Protein AF-A0A7H4PIR8-F1 (afdb_monomer_lite)

Radius of gyration: 19.9 Å; chains: 1; bounding box: 63×32×43 Å

pLDDT: mean 85.66, std 13.42, range [47.75, 98.0]

Sequence (140 aa):
MAKQLGCPVILLVDGKAVSTSIAATVMGFQHFDPSLNIAGVIVNRVNSESHYQLLKGAIERYCGLPVLGYVPRVEGVALPERHLGLVTARESLVNQQPWRDFAQTLAQTLDIERLLALSQLTALPAGEWPRCRRPTPARA

Foldseek 3Di:
DCLLFVWADEAEEELPPDFLCSLVVVVCVCVVDVSHRHQAYEYEAAADPVSFVRSQCSNCVRVVHHHQFYQHDDDQPDLDDDVPDHCPPVNDPRDCVSVVVSVVVCVVGGNVVVVVVNGDDPDGRDDDDDPPDDPDPDDD

Secondary structure (DSSP, 8-state):
-HHHHT--EEEEEE-TT-STHHHHHHHHHHHH-TTS-EEEEEEEEE--HHHHHHHHHHHHHHH-PPEEEEEEP-SS--PPPBTTBPPPTTT----HHHHHHHHHHHHHHB-HHHHHHHT--SSPPP-PPP--PPPPPPP-

Organism: NCBI:txid1134687

Structure (mmCIF, N/CA/C/O backbone):
data_AF-A0A7H4PIR8-F1
#
_entry.id   AF-A0A7H4PIR8-F1
#
loop_
_atom_site.group_PDB
_atom_site.id
_atom_site.type_symbol
_atom_site.label_atom_id
_atom_site.label_alt_id
_atom_site.label_comp_id
_atom_site.label_asym_id
_atom_site.label_entity_id
_atom_site.label_seq_id
_atom_site.pdbx_PDB_ins_code
_atom_site.Cartn_x
_atom_site.Cartn_y
_atom_site.Cartn_z
_atom_site.occupancy
_atom_site.B_iso_or_equiv
_atom_site.auth_seq_id
_atom_site.auth_comp_id
_atom_site.auth_asym_id
_atom_site.auth_atom_id
_atom_site.pdbx_PDB_model_num
ATOM 1 N N . MET A 1 1 ? 18.217 -1.936 -5.992 1.00 78.62 1 MET A N 1
ATOM 2 C CA . MET A 1 1 ? 18.014 -3.302 -5.468 1.00 78.62 1 MET A CA 1
ATOM 3 C C . MET A 1 1 ? 16.780 -3.980 -6.055 1.00 78.62 1 MET A C 1
ATOM 5 O O . MET A 1 1 ? 16.983 -4.922 -6.797 1.00 78.62 1 MET A O 1
ATOM 9 N N . ALA A 1 2 ? 15.542 -3.499 -5.848 1.00 85.62 2 ALA A N 1
ATOM 10 C CA . ALA A 1 2 ? 14.337 -4.159 -6.396 1.00 85.62 2 ALA A CA 1
ATOM 11 C C . ALA A 1 2 ? 14.428 -4.459 -7.907 1.00 85.62 2 ALA A C 1
ATOM 13 O O . ALA A 1 2 ? 14.242 -5.598 -8.311 1.00 85.62 2 ALA A O 1
ATOM 14 N N . LYS A 1 3 ? 14.859 -3.481 -8.719 1.00 86.31 3 LYS A N 1
ATOM 15 C CA . LYS A 1 3 ? 15.086 -3.672 -10.166 1.00 86.31 3 LYS A CA 1
ATOM 16 C C . LYS A 1 3 ? 16.135 -4.735 -10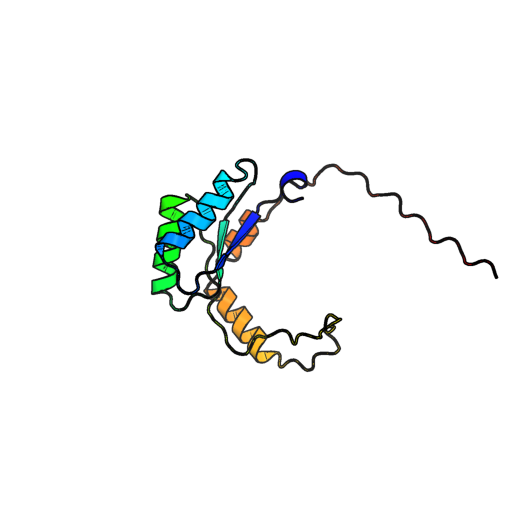.499 1.00 86.31 3 LYS A C 1
ATOM 18 O O . LYS A 1 3 ? 15.938 -5.523 -11.409 1.00 86.31 3 LYS A O 1
ATOM 23 N N . GLN A 1 4 ? 17.237 -4.770 -9.748 1.00 85.62 4 GLN A N 1
ATOM 24 C CA . GLN A 1 4 ? 18.302 -5.764 -9.943 1.00 85.62 4 GLN A CA 1
ATOM 25 C C . GLN A 1 4 ? 17.822 -7.176 -9.600 1.00 85.62 4 GLN A C 1
ATOM 27 O O . GLN A 1 4 ? 18.306 -8.140 -10.179 1.00 85.62 4 GLN A O 1
ATOM 32 N N . LEU A 1 5 ? 16.876 -7.286 -8.664 1.00 86.12 5 LEU A N 1
ATOM 33 C CA . LEU A 1 5 ? 16.287 -8.553 -8.249 1.00 86.12 5 LEU A CA 1
ATOM 34 C C . LEU A 1 5 ? 15.037 -8.931 -9.065 1.00 86.12 5 LEU A C 1
ATOM 36 O O . LEU A 1 5 ? 14.493 -10.008 -8.855 1.00 86.12 5 LEU A O 1
ATOM 40 N N . GLY A 1 6 ? 14.564 -8.055 -9.961 1.00 86.25 6 GLY A N 1
ATOM 41 C CA . GLY A 1 6 ? 13.292 -8.232 -10.666 1.00 86.25 6 GLY A CA 1
ATOM 42 C C . GLY A 1 6 ? 12.067 -8.221 -9.744 1.00 86.25 6 GLY A C 1
ATOM 43 O O . GLY A 1 6 ? 11.021 -8.742 -10.119 1.00 86.25 6 GLY A O 1
ATOM 44 N N . CYS A 1 7 ? 12.184 -7.660 -8.535 1.00 90.62 7 CYS A N 1
ATOM 45 C CA . CYS A 1 7 ? 11.131 -7.771 -7.535 1.00 90.62 7 CYS A CA 1
ATOM 46 C C . CYS A 1 7 ? 9.952 -6.826 -7.798 1.00 90.62 7 CYS A C 1
ATOM 48 O O . CYS A 1 7 ? 10.181 -5.632 -8.028 1.00 90.62 7 CYS A O 1
ATOM 50 N N . PRO A 1 8 ? 8.706 -7.321 -7.673 1.00 93.31 8 PRO A N 1
ATOM 51 C CA . PRO A 1 8 ? 7.525 -6.473 -7.624 1.00 93.31 8 PRO A CA 1
ATOM 52 C C . PRO A 1 8 ? 7.582 -5.580 -6.381 1.00 93.31 8 PRO A C 1
ATOM 54 O O . PRO A 1 8 ? 7.972 -6.011 -5.293 1.00 93.31 8 PRO A O 1
ATOM 57 N N . VAL A 1 9 ? 7.206 -4.316 -6.545 1.00 94.69 9 VAL A N 1
ATOM 58 C CA . VAL A 1 9 ? 7.213 -3.309 -5.483 1.00 94.69 9 VAL A CA 1
ATOM 59 C C . VAL A 1 9 ? 5.784 -2.992 -5.078 1.00 94.69 9 VAL A C 1
ATOM 61 O O . VAL A 1 9 ? 4.971 -2.586 -5.906 1.00 94.69 9 VAL A O 1
ATOM 64 N N . ILE A 1 10 ? 5.497 -3.132 -3.786 1.00 96.44 10 ILE A N 1
ATOM 65 C CA . ILE A 1 10 ? 4.262 -2.640 -3.180 1.00 96.44 10 ILE A CA 1
ATOM 66 C C . ILE A 1 10 ? 4.571 -1.317 -2.488 1.00 96.44 10 ILE A C 1
ATOM 68 O O . ILE A 1 10 ? 5.404 -1.265 -1.582 1.00 96.44 10 ILE A O 1
ATOM 72 N N . LEU A 1 11 ? 3.923 -0.239 -2.923 1.00 96.50 11 LEU A N 1
ATOM 73 C CA . LEU A 1 11 ? 4.102 1.072 -2.308 1.00 96.50 11 LEU A CA 1
ATOM 74 C C . LEU A 1 11 ? 3.216 1.201 -1.073 1.00 96.50 11 LEU A C 1
ATOM 76 O O . LEU A 1 11 ? 2.004 1.040 -1.161 1.00 96.50 11 LEU A O 1
ATOM 80 N N . LEU A 1 12 ? 3.814 1.553 0.063 1.00 96.56 12 LEU A N 1
ATOM 81 C CA . LEU A 1 12 ? 3.081 1.964 1.256 1.00 96.56 12 LEU A CA 1
ATOM 82 C C . LEU A 1 12 ? 3.044 3.492 1.306 1.00 96.56 12 LEU A C 1
ATOM 84 O O . LEU A 1 12 ? 4.073 4.131 1.519 1.00 96.56 12 LEU A O 1
ATOM 88 N N . VAL A 1 13 ? 1.867 4.078 1.104 1.00 96.12 13 VAL A N 1
ATOM 89 C CA . VAL A 1 13 ? 1.680 5.537 1.064 1.00 96.12 13 VAL A CA 1
ATOM 90 C C . VAL A 1 13 ? 0.885 6.021 2.262 1.00 96.12 13 VAL A C 1
ATOM 92 O O . VAL A 1 13 ? 0.018 5.316 2.765 1.00 96.12 13 VAL A O 1
ATOM 95 N N . ASP A 1 14 ? 1.172 7.227 2.742 1.00 94.25 14 ASP A N 1
ATOM 96 C CA . ASP A 1 14 ? 0.446 7.798 3.871 1.00 94.25 14 ASP A CA 1
ATOM 97 C C . ASP A 1 14 ? -0.904 8.382 3.440 1.00 94.25 14 ASP A C 1
ATOM 99 O O . ASP A 1 14 ? -0.960 9.310 2.638 1.00 94.25 14 ASP A O 1
ATOM 103 N N . GLY A 1 15 ? -1.987 7.852 4.005 1.00 91.00 15 GLY A N 1
ATOM 104 C CA . GLY A 1 15 ? -3.348 8.344 3.836 1.00 91.00 15 GLY A CA 1
ATOM 105 C C . GLY A 1 15 ? -3.720 9.472 4.799 1.00 91.00 15 GLY A C 1
ATOM 106 O O . GLY A 1 15 ? -4.776 10.084 4.635 1.00 91.00 15 GLY A O 1
ATOM 107 N N . LYS A 1 16 ? -2.887 9.796 5.797 1.00 91.19 16 LYS A N 1
ATOM 108 C CA . LYS A 1 16 ? -3.216 10.814 6.803 1.00 91.19 16 LYS A CA 1
ATOM 109 C C . LYS A 1 16 ? -3.419 12.191 6.161 1.00 91.19 16 LYS A C 1
ATOM 111 O O . LYS A 1 16 ? -2.502 12.755 5.579 1.00 91.19 16 LYS A O 1
ATOM 116 N N . ALA A 1 17 ? -4.607 12.766 6.370 1.00 87.00 17 ALA A N 1
ATOM 117 C CA . ALA A 1 17 ? -4.965 14.122 5.937 1.00 87.00 17 ALA A CA 1
ATOM 118 C C . ALA A 1 17 ? -4.771 14.390 4.428 1.00 87.00 17 ALA A C 1
ATOM 120 O O . ALA A 1 17 ? -4.597 15.536 4.020 1.00 87.00 17 ALA A O 1
ATOM 121 N N . VAL A 1 18 ? -4.837 13.343 3.601 1.00 89.19 18 VAL A N 1
ATOM 122 C CA . VAL A 1 18 ? -4.805 13.454 2.138 1.00 89.19 18 VAL A CA 1
ATOM 123 C C . VAL A 1 18 ? -6.114 12.978 1.517 1.00 89.19 18 VAL A C 1
ATOM 125 O O . VAL A 1 18 ? -6.903 12.268 2.142 1.00 89.19 18 VAL A O 1
ATOM 128 N N . SER A 1 19 ? -6.341 13.396 0.276 1.00 90.69 19 SER A N 1
ATOM 129 C CA . SER A 1 19 ? -7.463 12.980 -0.565 1.00 90.69 19 SER A CA 1
ATOM 130 C C . SER A 1 19 ? -6.910 12.563 -1.934 1.00 90.69 19 SER A C 1
ATOM 132 O O . SER A 1 19 ? -6.053 11.688 -2.009 1.00 90.69 19 SER A O 1
ATOM 134 N N . THR A 1 20 ? -7.305 13.218 -3.022 1.00 93.38 20 THR A N 1
ATOM 135 C CA . THR A 1 20 ? -6.828 12.922 -4.380 1.00 93.38 20 THR A CA 1
ATOM 136 C C . THR A 1 20 ? -5.319 13.124 -4.552 1.00 93.38 20 THR A C 1
ATOM 138 O O . THR A 1 20 ? -4.706 12.469 -5.392 1.00 93.38 20 THR A O 1
ATOM 141 N N . SER A 1 21 ? -4.689 13.984 -3.742 1.00 95.00 21 SER A N 1
ATOM 142 C CA . SER A 1 21 ? -3.244 14.254 -3.800 1.00 95.00 21 SER A CA 1
ATOM 143 C C . SER A 1 21 ? -2.371 13.011 -3.598 1.00 95.00 21 SER A C 1
ATOM 14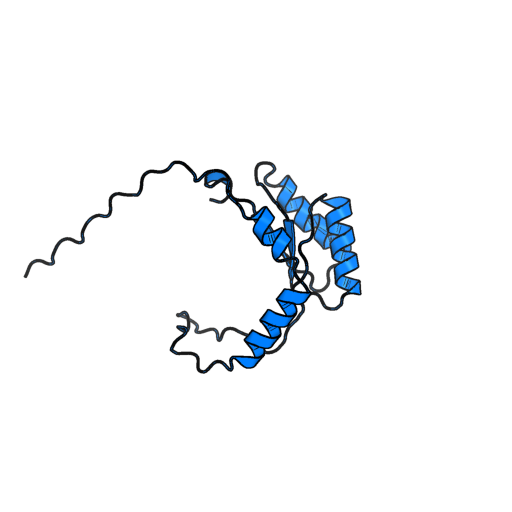5 O O . SER A 1 21 ? -1.244 12.986 -4.086 1.00 95.00 21 SER A O 1
ATOM 147 N N . ILE A 1 22 ? -2.896 11.950 -2.973 1.00 96.00 22 ILE A N 1
ATOM 148 C CA . ILE A 1 22 ? -2.189 10.671 -2.842 1.00 96.00 22 ILE A CA 1
ATOM 149 C C . ILE A 1 22 ? -1.832 10.067 -4.208 1.00 96.00 22 ILE A C 1
ATOM 151 O O . ILE A 1 22 ? -0.762 9.484 -4.376 1.00 96.00 22 ILE A O 1
ATOM 155 N N . ALA A 1 23 ? -2.695 10.262 -5.210 1.00 96.56 23 ALA A N 1
ATOM 156 C CA . ALA A 1 23 ? -2.458 9.779 -6.560 1.00 96.56 23 ALA A CA 1
ATOM 157 C C . ALA A 1 23 ? -1.307 10.537 -7.229 1.00 96.56 23 ALA A C 1
ATOM 159 O O . ALA A 1 23 ? -0.527 9.932 -7.951 1.00 96.56 23 ALA A O 1
ATOM 160 N N . ALA A 1 24 ? -1.130 11.830 -6.935 1.00 96.44 24 ALA A N 1
ATOM 161 C CA . ALA A 1 24 ? 0.021 12.586 -7.427 1.00 96.44 24 ALA A CA 1
ATOM 162 C C . ALA A 1 24 ? 1.340 12.043 -6.852 1.00 96.44 24 ALA A C 1
ATOM 164 O O . ALA A 1 24 ? 2.326 11.938 -7.575 1.00 96.44 24 ALA A O 1
ATOM 165 N N . THR A 1 25 ? 1.355 11.632 -5.579 1.00 96.00 25 THR A N 1
ATOM 166 C CA . THR A 1 25 ? 2.520 10.979 -4.962 1.00 96.00 25 THR A CA 1
ATOM 167 C C . THR A 1 25 ? 2.841 9.645 -5.635 1.00 96.00 25 THR A C 1
ATOM 169 O O . THR A 1 25 ? 3.981 9.421 -6.035 1.00 96.00 25 THR A O 1
ATOM 172 N N . VAL A 1 26 ? 1.842 8.772 -5.803 1.00 97.19 26 VAL A N 1
ATOM 173 C CA . VAL A 1 26 ? 2.015 7.468 -6.468 1.00 97.19 26 VAL A CA 1
ATOM 174 C C . VAL A 1 26 ? 2.458 7.646 -7.924 1.00 97.19 26 VAL A C 1
ATOM 176 O O . VAL A 1 26 ? 3.420 7.016 -8.360 1.00 97.19 26 VAL A O 1
ATOM 179 N N . MET A 1 27 ? 1.814 8.556 -8.653 1.00 97.19 27 MET A N 1
ATOM 180 C CA . MET A 1 27 ? 2.168 8.908 -10.026 1.00 97.19 27 MET A CA 1
ATOM 181 C C . MET A 1 27 ? 3.595 9.450 -10.117 1.00 97.19 27 MET A C 1
ATOM 183 O O . MET A 1 27 ? 4.320 9.092 -11.042 1.00 97.19 27 MET A O 1
ATOM 187 N N . GLY A 1 28 ? 4.017 10.264 -9.147 1.00 96.81 28 GLY A N 1
ATOM 188 C CA . GLY A 1 28 ? 5.391 10.738 -9.030 1.00 96.81 28 GLY A CA 1
ATOM 189 C C . GLY A 1 28 ? 6.382 9.580 -8.969 1.00 96.81 28 GLY A C 1
ATOM 190 O O . GLY A 1 28 ? 7.334 9.569 -9.739 1.00 96.81 28 GLY A O 1
ATOM 191 N N . PHE A 1 29 ? 6.125 8.560 -8.143 1.00 96.12 29 PHE A N 1
ATOM 192 C CA . PHE A 1 29 ? 6.973 7.363 -8.092 1.00 96.12 29 PHE A CA 1
ATOM 193 C C . PHE A 1 29 ? 6.977 6.568 -9.405 1.00 96.12 29 PHE A C 1
ATOM 195 O O . PHE A 1 29 ? 8.045 6.130 -9.828 1.00 96.12 29 PHE A O 1
ATOM 202 N N . GLN A 1 30 ? 5.826 6.419 -10.073 1.00 95.75 30 GLN A N 1
ATOM 203 C CA . GLN A 1 30 ? 5.748 5.752 -11.382 1.00 95.75 30 GLN A CA 1
ATOM 204 C C . GLN A 1 30 ? 6.572 6.476 -12.457 1.00 95.75 30 GLN A C 1
ATOM 206 O O . GLN A 1 30 ? 7.266 5.833 -13.239 1.00 95.75 30 GLN A O 1
ATOM 211 N N . HIS A 1 31 ? 6.511 7.809 -12.498 1.00 96.00 31 HIS A N 1
ATOM 212 C CA . HIS A 1 31 ? 7.210 8.607 -13.511 1.00 96.00 31 HIS A CA 1
ATOM 213 C C . HIS A 1 31 ? 8.682 8.841 -13.177 1.00 96.00 31 HIS A C 1
ATOM 215 O O . HIS A 1 31 ? 9.490 9.024 -14.084 1.00 96.00 31 HIS A O 1
ATOM 221 N N . PHE A 1 32 ? 9.037 8.840 -11.892 1.00 95.94 32 PHE A N 1
ATOM 222 C CA . PHE A 1 32 ? 10.415 9.024 -11.451 1.00 95.94 32 PHE A CA 1
ATOM 223 C C . PHE A 1 32 ? 11.313 7.869 -11.902 1.00 95.94 32 PHE A C 1
ATOM 225 O O . PHE A 1 32 ? 12.458 8.091 -12.289 1.00 95.94 32 PHE A O 1
ATOM 232 N N . ASP A 1 33 ? 10.792 6.640 -11.891 1.00 93.38 33 ASP A N 1
ATOM 233 C CA . ASP A 1 33 ? 11.497 5.471 -12.409 1.00 93.38 33 ASP A CA 1
ATOM 234 C C . ASP A 1 33 ? 10.539 4.530 -13.158 1.00 93.38 33 ASP A C 1
ATOM 236 O O . ASP A 1 33 ? 10.043 3.562 -12.576 1.00 93.38 33 ASP A O 1
ATOM 240 N N . PRO A 1 34 ? 10.316 4.755 -14.468 1.00 92.12 34 PRO A N 1
ATOM 241 C CA . PRO A 1 34 ? 9.392 3.947 -15.268 1.00 92.12 34 PRO A CA 1
ATOM 242 C C . PRO A 1 34 ? 9.804 2.475 -15.402 1.00 92.12 34 PRO A C 1
ATOM 244 O O . PRO A 1 34 ? 9.000 1.637 -15.798 1.00 92.12 34 PRO A O 1
ATOM 247 N N . SER A 1 35 ? 11.066 2.150 -15.097 1.00 91.19 35 SER A N 1
ATOM 248 C CA . SER A 1 35 ? 11.573 0.773 -15.120 1.00 91.19 35 SER A CA 1
ATOM 249 C C . SER A 1 35 ? 11.272 -0.003 -13.834 1.00 91.19 35 SER A C 1
ATOM 251 O O . SER A 1 35 ? 11.541 -1.203 -13.759 1.00 91.19 35 SER A O 1
ATOM 253 N N . LEU A 1 36 ? 10.749 0.664 -12.800 1.00 92.81 36 LEU A N 1
ATOM 254 C CA . LEU A 1 36 ? 10.382 0.037 -11.540 1.00 92.81 36 LEU A CA 1
ATOM 255 C C . LEU A 1 36 ? 9.005 -0.629 -11.654 1.00 92.81 36 LEU A C 1
ATOM 257 O O . LEU A 1 36 ? 8.000 0.029 -11.913 1.00 92.81 36 LEU A O 1
ATOM 261 N N . ASN A 1 37 ? 8.946 -1.934 -11.390 1.00 92.31 37 ASN A N 1
ATOM 262 C CA . ASN A 1 37 ? 7.688 -2.674 -11.346 1.00 92.31 37 ASN A CA 1
ATOM 263 C C . ASN A 1 37 ? 6.922 -2.370 -10.049 1.00 92.31 37 ASN A C 1
ATOM 265 O O . ASN A 1 37 ? 7.058 -3.088 -9.058 1.00 92.31 37 ASN A O 1
ATOM 269 N N . ILE A 1 38 ? 6.134 -1.296 -10.044 1.00 95.75 38 ILE A N 1
ATOM 270 C CA . ILE A 1 38 ? 5.172 -1.029 -8.973 1.00 95.75 38 ILE A CA 1
ATOM 271 C C . ILE A 1 38 ? 3.937 -1.895 -9.230 1.00 95.75 38 ILE A C 1
ATOM 273 O O . ILE A 1 38 ? 3.145 -1.611 -10.122 1.00 95.75 38 ILE A O 1
ATOM 277 N N . ALA A 1 39 ? 3.783 -2.955 -8.443 1.00 95.69 39 ALA A N 1
ATOM 278 C CA . ALA A 1 39 ? 2.739 -3.958 -8.625 1.00 95.69 39 ALA A CA 1
ATOM 279 C C . ALA A 1 39 ? 1.438 -3.619 -7.878 1.00 95.69 39 ALA A C 1
ATOM 281 O O . ALA A 1 39 ? 0.374 -4.125 -8.230 1.00 95.69 39 ALA A O 1
ATOM 282 N N . GLY A 1 40 ? 1.498 -2.761 -6.858 1.00 96.88 40 GLY A N 1
ATOM 283 C CA . GLY A 1 40 ? 0.317 -2.348 -6.106 1.00 96.88 40 GLY A CA 1
ATOM 284 C C . GLY A 1 40 ? 0.618 -1.326 -5.019 1.00 96.88 40 GLY A C 1
ATOM 285 O O . GLY A 1 40 ? 1.773 -0.973 -4.767 1.00 96.88 40 GLY A O 1
ATOM 286 N N . VAL A 1 41 ? -0.444 -0.842 -4.377 1.00 98.00 41 VAL A N 1
ATOM 287 C CA . VAL A 1 41 ? -0.367 0.196 -3.342 1.00 98.00 41 VAL A CA 1
ATOM 288 C C . VAL A 1 41 ? -1.145 -0.226 -2.097 1.00 98.00 41 VAL A C 1
ATOM 290 O O . VAL A 1 41 ? -2.254 -0.742 -2.198 1.00 98.00 41 VAL A O 1
ATOM 293 N N . ILE A 1 42 ? -0.583 0.025 -0.919 1.00 97.94 42 ILE A N 1
ATOM 294 C CA . ILE A 1 42 ? -1.261 -0.054 0.377 1.00 97.94 42 ILE A CA 1
ATOM 295 C C . ILE A 1 42 ? -1.306 1.354 0.962 1.00 97.94 42 ILE A C 1
ATOM 297 O O . ILE A 1 42 ? -0.309 2.079 0.951 1.00 97.94 42 ILE A O 1
ATOM 301 N N . VAL A 1 43 ? -2.457 1.740 1.505 1.00 97.25 43 VAL A N 1
ATOM 302 C CA . VAL A 1 43 ? -2.627 3.056 2.123 1.00 97.25 43 VAL A CA 1
ATOM 303 C C . VAL A 1 43 ? -2.521 2.943 3.640 1.00 97.25 43 VAL A C 1
ATOM 305 O O . VAL A 1 43 ? -3.296 2.242 4.274 1.00 97.25 43 VAL A O 1
ATOM 308 N N . ASN A 1 44 ? -1.574 3.645 4.246 1.00 95.38 44 ASN A N 1
ATOM 309 C CA . ASN A 1 44 ? -1.363 3.658 5.687 1.00 95.38 44 ASN A CA 1
ATOM 310 C C . ASN A 1 44 ? -2.170 4.766 6.384 1.00 95.38 44 ASN A C 1
ATOM 312 O O . ASN A 1 44 ? -2.464 5.793 5.780 1.00 95.38 44 ASN A O 1
ATOM 316 N N . ARG A 1 45 ? -2.458 4.601 7.679 1.00 92.69 45 ARG A N 1
ATOM 317 C CA . ARG A 1 45 ? -3.096 5.603 8.556 1.00 92.69 45 ARG A CA 1
ATOM 318 C C . ARG A 1 45 ? -4.421 6.154 8.019 1.00 92.69 45 ARG A C 1
ATOM 320 O O . ARG A 1 45 ? -4.672 7.359 8.081 1.00 92.69 45 ARG A O 1
ATOM 327 N N . VAL A 1 46 ? -5.275 5.272 7.510 1.00 93.50 46 VAL A N 1
ATOM 328 C CA . VAL A 1 46 ? -6.611 5.655 7.038 1.00 93.50 46 VAL A CA 1
ATOM 329 C C . VAL A 1 46 ? -7.584 5.774 8.213 1.00 93.50 46 VAL A C 1
ATOM 331 O O . VAL A 1 46 ? -7.557 4.962 9.139 1.00 93.50 46 VAL A O 1
ATOM 334 N N . ASN A 1 47 ? -8.431 6.809 8.182 1.00 86.56 47 ASN A N 1
ATOM 335 C CA . ASN A 1 47 ? -9.336 7.143 9.287 1.00 86.56 47 ASN A CA 1
ATOM 336 C C . ASN A 1 47 ? -10.698 6.434 9.204 1.00 86.56 47 ASN A C 1
ATOM 338 O O . ASN A 1 47 ? -11.331 6.217 10.233 1.00 86.56 47 ASN A O 1
ATOM 342 N N . SER A 1 48 ? -11.176 6.111 8.000 1.00 91.31 48 SER A N 1
ATOM 343 C CA . SER A 1 48 ? -12.480 5.476 7.779 1.00 91.31 48 SER A CA 1
ATOM 344 C C . SER A 1 48 ? -12.531 4.733 6.444 1.00 91.31 48 SER A C 1
ATOM 346 O O . SER A 1 48 ? -11.766 5.031 5.529 1.00 91.31 48 SER A O 1
ATOM 348 N N . GLU A 1 49 ? -13.498 3.827 6.296 1.00 92.38 49 GLU A N 1
ATOM 349 C CA . GLU A 1 49 ? -13.758 3.128 5.030 1.00 92.38 49 GLU A CA 1
ATOM 350 C C . GLU A 1 49 ? -14.096 4.107 3.892 1.00 92.38 49 GLU A C 1
ATOM 352 O O . GLU A 1 49 ? -13.590 3.993 2.781 1.00 92.38 49 GLU A O 1
ATOM 357 N N . SER A 1 50 ? -14.891 5.145 4.172 1.00 93.88 50 SER A N 1
ATOM 358 C CA . SER A 1 50 ? -15.205 6.189 3.186 1.00 93.88 50 SER A CA 1
ATOM 359 C C . SER A 1 50 ? -13.959 6.937 2.703 1.00 93.88 50 SER A C 1
ATOM 361 O O . SER A 1 50 ? -13.835 7.250 1.518 1.00 93.88 50 SER A O 1
ATOM 363 N N . HIS A 1 51 ? -13.016 7.199 3.611 1.00 94.44 51 HIS A N 1
ATOM 364 C CA . HIS A 1 51 ? -11.733 7.802 3.277 1.00 94.44 51 HIS A CA 1
ATOM 365 C C . HIS A 1 51 ? -10.888 6.846 2.436 1.00 94.44 51 HIS A C 1
ATOM 367 O O . HIS A 1 51 ? -10.365 7.267 1.408 1.00 94.44 51 HIS A O 1
ATOM 373 N N . TYR A 1 52 ? -10.830 5.562 2.798 1.00 96.25 52 TYR A N 1
ATOM 374 C CA . TYR A 1 52 ? -10.167 4.537 1.993 1.00 96.25 52 TYR A CA 1
ATOM 375 C C . TYR A 1 52 ? -10.710 4.493 0.561 1.00 96.25 52 TYR A C 1
ATOM 377 O O . TYR A 1 52 ? -9.920 4.572 -0.375 1.00 96.25 52 TYR A O 1
ATOM 385 N N . GLN A 1 53 ? -12.032 4.437 0.372 1.00 96.81 53 GLN A N 1
ATOM 386 C CA . GLN A 1 53 ? -12.640 4.365 -0.962 1.00 96.81 53 GLN A CA 1
ATOM 387 C C . GLN A 1 53 ? -12.307 5.589 -1.825 1.00 96.81 53 GLN A C 1
ATOM 389 O O . GLN A 1 53 ? -12.056 5.453 -3.023 1.00 96.81 53 GLN A O 1
ATOM 394 N N . LEU A 1 54 ? -12.227 6.780 -1.220 1.00 96.44 54 LEU A N 1
ATOM 395 C CA . LEU A 1 54 ? -11.772 7.986 -1.913 1.00 96.44 54 LEU A CA 1
ATOM 396 C C . LEU A 1 54 ? -10.320 7.838 -2.387 1.00 96.44 54 LEU A C 1
ATOM 398 O O . LEU A 1 54 ? -10.024 8.091 -3.557 1.00 96.44 54 LEU A O 1
ATOM 402 N N . LEU A 1 55 ? -9.416 7.423 -1.495 1.00 96.88 55 LEU A N 1
ATOM 403 C CA . LEU A 1 55 ? -7.993 7.261 -1.811 1.00 96.88 55 LEU A CA 1
ATOM 404 C C . LEU A 1 55 ? -7.773 6.157 -2.848 1.00 96.88 55 LEU A C 1
ATOM 406 O O . LEU A 1 55 ? -7.044 6.360 -3.818 1.00 96.88 55 LEU A O 1
ATOM 410 N N . LYS A 1 56 ? -8.459 5.023 -2.680 1.00 97.56 56 LYS A N 1
ATOM 411 C CA . LYS A 1 56 ? -8.477 3.908 -3.623 1.00 97.56 56 LYS A CA 1
ATOM 412 C C . LYS A 1 56 ? -8.911 4.374 -5.005 1.00 97.56 56 LYS A C 1
ATOM 414 O O . LYS A 1 56 ? -8.171 4.187 -5.965 1.00 97.56 56 LYS A O 1
ATOM 419 N N . GLY A 1 57 ? -10.062 5.039 -5.089 1.00 97.38 57 GLY A N 1
ATOM 420 C CA . GLY A 1 57 ? -10.598 5.536 -6.350 1.00 97.38 57 GLY A CA 1
ATOM 421 C C . GLY A 1 57 ? -9.654 6.516 -7.043 1.00 97.38 57 GLY A C 1
ATOM 422 O O . GLY A 1 57 ? -9.506 6.455 -8.260 1.00 97.38 57 GLY A O 1
ATOM 423 N N . ALA A 1 58 ? -8.971 7.387 -6.292 1.00 97.25 58 ALA A N 1
ATOM 424 C CA . ALA A 1 58 ? -7.971 8.289 -6.856 1.00 97.25 58 ALA A CA 1
ATOM 425 C C . ALA A 1 58 ? -6.766 7.525 -7.434 1.00 97.25 58 ALA A C 1
ATOM 427 O O . ALA A 1 58 ? -6.377 7.771 -8.574 1.00 97.25 58 ALA A O 1
ATOM 428 N N . ILE A 1 59 ? -6.193 6.584 -6.680 1.00 97.81 59 ILE A N 1
ATOM 429 C CA . ILE A 1 59 ? -5.024 5.809 -7.125 1.00 97.81 59 ILE A CA 1
ATOM 430 C C . ILE A 1 59 ? -5.380 4.950 -8.341 1.00 97.81 59 ILE A C 1
ATOM 432 O O . ILE A 1 59 ? -4.693 5.014 -9.357 1.00 97.81 59 ILE A O 1
ATOM 436 N N . GLU A 1 60 ? -6.473 4.191 -8.283 1.00 97.81 60 GLU A N 1
ATOM 437 C CA . GLU A 1 60 ? -6.875 3.309 -9.384 1.00 97.81 60 GLU A CA 1
ATOM 438 C C . GLU A 1 60 ? -7.204 4.110 -10.651 1.00 97.81 60 GLU A C 1
ATOM 440 O O . GLU A 1 60 ? -6.790 3.727 -11.744 1.00 97.81 60 GLU A O 1
ATOM 445 N N . ARG A 1 61 ? -7.876 5.264 -10.517 1.00 97.62 61 ARG A N 1
ATOM 446 C CA . ARG A 1 61 ? -8.235 6.124 -11.656 1.00 97.62 61 ARG A CA 1
ATOM 447 C C . ARG A 1 61 ? -7.029 6.785 -12.318 1.00 97.62 61 ARG A C 1
ATOM 449 O O . ARG A 1 61 ? -6.983 6.833 -13.543 1.00 97.62 61 ARG A O 1
ATOM 456 N N . TYR A 1 62 ? -6.118 7.370 -11.541 1.00 97.38 62 TYR A N 1
ATOM 457 C CA . TYR A 1 62 ? -5.045 8.208 -12.092 1.00 97.38 62 TYR A CA 1
ATOM 458 C C . TYR A 1 62 ? -3.731 7.454 -12.307 1.00 97.38 62 TYR A C 1
ATOM 460 O O . TYR A 1 62 ? -2.963 7.828 -13.188 1.00 97.38 62 TYR A O 1
ATOM 468 N N . CYS A 1 63 ? -3.462 6.410 -11.522 1.00 97.06 63 CYS A N 1
ATOM 469 C CA . CYS A 1 63 ? -2.212 5.649 -11.578 1.00 97.06 63 CYS A CA 1
ATOM 470 C C . CYS A 1 63 ? -2.375 4.287 -12.268 1.00 97.06 63 CYS A C 1
ATOM 472 O O . CYS A 1 63 ? -1.373 3.685 -12.653 1.00 97.06 63 CYS A O 1
ATOM 474 N N . GLY A 1 64 ? -3.608 3.777 -12.396 1.00 96.50 64 GLY A N 1
ATOM 475 C CA . GLY A 1 64 ? -3.883 2.455 -12.972 1.00 96.50 64 GLY A CA 1
ATOM 476 C C . GLY A 1 64 ? -3.332 1.289 -12.143 1.00 96.50 64 GLY A C 1
ATOM 477 O O . GLY A 1 64 ? -3.188 0.182 -12.655 1.00 96.50 64 GLY A O 1
ATOM 478 N N . LEU A 1 65 ? -2.990 1.536 -10.875 1.00 96.81 65 LEU A N 1
ATOM 479 C CA . LEU A 1 65 ? -2.414 0.546 -9.971 1.00 96.81 65 LEU A CA 1
ATOM 480 C C . LEU A 1 65 ? -3.482 -0.018 -9.036 1.00 96.81 65 LEU A C 1
ATOM 482 O O . LEU A 1 65 ? -4.295 0.754 -8.523 1.00 96.81 65 LEU A O 1
ATOM 486 N N . PRO A 1 66 ? -3.460 -1.331 -8.749 1.00 97.25 66 PRO A N 1
ATOM 487 C CA . PRO A 1 66 ? -4.388 -1.913 -7.796 1.00 97.25 66 PRO A CA 1
ATOM 488 C C . PRO A 1 66 ? -4.050 -1.462 -6.375 1.00 97.25 66 PRO A C 1
ATOM 490 O O . PRO A 1 66 ? -2.890 -1.505 -5.946 1.00 97.25 66 PRO A O 1
ATOM 493 N N . VAL A 1 67 ? -5.077 -1.081 -5.620 1.00 97.94 67 VAL A N 1
ATOM 494 C CA . VAL A 1 67 ? -4.932 -0.806 -4.190 1.00 97.94 67 VAL A CA 1
ATOM 495 C C . VAL A 1 67 ? -5.283 -2.063 -3.410 1.00 97.94 67 VAL A C 1
ATOM 497 O O . VAL A 1 67 ? -6.416 -2.534 -3.441 1.00 97.94 67 VAL A O 1
ATOM 500 N N . LEU A 1 68 ? -4.295 -2.595 -2.697 1.00 97.81 68 LEU A N 1
ATOM 501 C CA . LEU A 1 68 ? -4.364 -3.871 -1.983 1.00 97.81 68 LEU A CA 1
ATOM 502 C C . LEU A 1 68 ? -5.036 -3.758 -0.615 1.00 97.81 68 LEU A C 1
ATOM 504 O O . LEU A 1 68 ? -5.129 -4.746 0.099 1.00 97.81 68 LEU A O 1
ATOM 508 N N . GLY A 1 69 ? -5.475 -2.563 -0.231 1.00 97.25 69 GLY A N 1
ATOM 509 C CA . GLY A 1 69 ? -6.143 -2.322 1.039 1.00 97.25 69 GLY A CA 1
ATOM 510 C C . GLY A 1 69 ? -5.557 -1.142 1.792 1.00 97.25 69 GLY A C 1
ATOM 511 O O . GLY A 1 69 ? -4.826 -0.314 1.231 1.00 97.25 69 GLY A O 1
ATOM 512 N N . TYR A 1 70 ? -5.883 -1.073 3.077 1.00 96.69 70 TYR A N 1
ATOM 513 C CA . TYR A 1 70 ? -5.384 -0.032 3.957 1.00 96.69 70 TYR A CA 1
ATOM 514 C C . TYR A 1 70 ? -4.995 -0.539 5.342 1.00 96.69 70 TYR A C 1
ATOM 516 O O . TYR A 1 70 ? -5.470 -1.563 5.823 1.00 96.69 70 TYR A O 1
ATOM 524 N N . VAL A 1 71 ? -4.133 0.228 6.000 1.00 95.00 71 VAL A N 1
ATOM 525 C CA . VAL A 1 71 ? -3.811 0.089 7.416 1.00 95.00 71 VAL A CA 1
ATOM 526 C C . VAL A 1 71 ? -4.564 1.193 8.160 1.00 95.00 71 VAL A C 1
ATOM 528 O O . VAL A 1 71 ? -4.312 2.379 7.901 1.00 95.00 71 VAL A O 1
ATOM 531 N N . PRO A 1 72 ? -5.512 0.856 9.052 1.00 91.50 72 PRO A N 1
ATOM 532 C CA . PRO A 1 72 ? -6.206 1.863 9.836 1.00 91.50 72 PRO A CA 1
ATOM 533 C C . PRO A 1 72 ? -5.250 2.542 10.810 1.00 91.50 72 PRO A C 1
ATOM 535 O O . PRO A 1 72 ? -4.196 2.016 11.174 1.00 91.50 72 PRO A O 1
ATOM 538 N N . ARG A 1 73 ? -5.635 3.726 11.274 1.00 86.62 73 ARG A N 1
ATOM 539 C CA . ARG A 1 73 ? -4.955 4.342 12.410 1.00 86.62 73 ARG A CA 1
ATOM 540 C C . ARG A 1 73 ? -5.221 3.508 13.670 1.00 86.62 73 ARG A C 1
ATOM 542 O O . ARG A 1 73 ? -6.361 3.421 14.110 1.00 86.62 73 ARG A O 1
ATOM 549 N N . VAL A 1 74 ? -4.169 2.944 14.263 1.00 78.50 74 VAL A N 1
ATOM 550 C CA . VAL A 1 74 ? -4.253 2.182 15.519 1.00 78.50 74 VAL A CA 1
ATOM 551 C C . VAL A 1 74 ? -3.430 2.871 16.596 1.00 78.50 74 VAL A C 1
ATOM 553 O O . VAL A 1 74 ? -2.267 3.211 16.381 1.00 78.50 74 VAL A O 1
ATOM 556 N N . GLU A 1 75 ? -4.047 3.093 17.753 1.00 70.19 75 GLU A N 1
ATOM 557 C CA . GLU A 1 75 ? -3.374 3.599 18.949 1.00 70.19 75 GLU A CA 1
ATOM 558 C C . GLU A 1 75 ? -3.009 2.410 19.851 1.00 70.19 75 GLU A C 1
ATOM 560 O O . GLU A 1 75 ? -3.791 1.475 19.999 1.00 70.19 75 GLU A O 1
ATOM 565 N N . GLY A 1 76 ? -1.797 2.398 20.415 1.00 66.44 76 GLY A N 1
ATOM 566 C CA . GLY A 1 76 ? -1.336 1.331 21.320 1.00 66.44 76 GLY A CA 1
ATOM 567 C C . GLY A 1 76 ? -0.473 0.230 20.689 1.00 66.44 76 GLY A C 1
ATOM 568 O O . GLY A 1 76 ? 0.142 -0.542 21.422 1.00 66.44 76 GLY A O 1
ATOM 569 N N . VAL A 1 77 ? -0.339 0.190 19.359 1.00 70.25 77 VAL A N 1
ATOM 570 C CA . VAL A 1 77 ? 0.679 -0.624 18.671 1.00 70.25 77 VAL A CA 1
ATOM 571 C C . VAL A 1 77 ? 1.886 0.263 18.384 1.00 70.25 77 VAL A C 1
ATOM 573 O O . VAL A 1 77 ? 1.974 0.915 17.347 1.00 70.25 77 VAL A O 1
ATOM 576 N N . ALA A 1 78 ? 2.805 0.323 19.341 1.00 69.81 78 ALA A N 1
ATOM 577 C CA . ALA A 1 78 ? 4.074 1.020 19.193 1.00 69.81 78 ALA A CA 1
ATOM 578 C C . ALA A 1 78 ? 5.217 0.059 19.514 1.00 69.81 78 ALA A C 1
ATOM 580 O O . ALA A 1 78 ? 5.180 -0.660 20.515 1.00 69.81 78 ALA A O 1
ATOM 581 N N . LEU A 1 79 ? 6.240 0.051 18.661 1.00 65.25 79 LEU A N 1
ATOM 582 C CA . LEU A 1 79 ? 7.512 -0.555 19.025 1.00 65.25 79 LEU A CA 1
ATOM 583 C C . LEU A 1 79 ? 8.205 0.409 19.993 1.00 65.25 79 LEU A C 1
ATOM 585 O O . LEU A 1 79 ? 8.387 1.572 19.633 1.00 65.25 79 LEU A O 1
ATOM 589 N N . PRO A 1 80 ? 8.559 -0.024 21.215 1.00 61.31 80 PRO A N 1
ATOM 590 C CA . PRO A 1 80 ? 9.295 0.831 22.131 1.00 61.31 80 PRO A CA 1
ATOM 591 C C . PRO A 1 80 ? 10.632 1.208 21.487 1.00 61.31 80 PRO A C 1
ATOM 593 O O . PRO A 1 80 ? 11.469 0.348 21.209 1.00 61.31 80 PRO A O 1
ATOM 596 N N . GLU A 1 81 ? 10.825 2.496 21.226 1.00 58.19 81 GLU A N 1
ATOM 597 C CA . GLU A 1 81 ? 12.087 3.017 20.717 1.00 58.19 81 GLU A CA 1
ATOM 598 C C . GLU A 1 81 ? 13.137 2.925 21.834 1.00 58.19 81 GLU A C 1
ATOM 600 O O . GLU A 1 81 ? 12.992 3.544 22.889 1.00 58.19 81 GLU A O 1
ATOM 605 N N . ARG A 1 82 ? 14.225 2.172 21.629 1.00 57.62 82 ARG A N 1
ATOM 606 C CA . ARG A 1 82 ? 15.474 2.438 22.358 1.00 57.62 82 ARG A CA 1
ATOM 607 C C . ARG A 1 82 ? 16.333 3.316 21.463 1.00 57.62 82 ARG A C 1
ATOM 609 O O . ARG A 1 82 ? 16.509 3.016 20.286 1.00 57.62 82 ARG A O 1
ATOM 616 N N . HIS A 1 83 ? 16.914 4.366 22.036 1.00 47.75 83 HIS A N 1
ATOM 617 C CA . HIS A 1 83 ? 17.745 5.326 21.305 1.00 47.75 83 HIS A CA 1
ATOM 618 C C . HIS A 1 83 ? 18.953 4.698 20.574 1.00 47.75 83 HIS A C 1
ATOM 620 O O . HIS A 1 83 ? 19.493 5.346 19.687 1.00 47.75 83 HIS A O 1
ATOM 626 N N . LEU A 1 84 ? 19.365 3.458 20.890 1.00 52.97 84 LEU A N 1
ATOM 627 C CA . LEU A 1 84 ? 20.513 2.769 20.272 1.00 52.97 84 LEU A CA 1
ATOM 628 C C . LEU A 1 84 ? 20.388 1.223 20.269 1.00 52.97 84 LEU A C 1
ATOM 630 O O . LEU A 1 84 ? 21.359 0.512 20.518 1.00 52.97 84 LEU A O 1
ATOM 634 N N . GLY A 1 85 ? 19.205 0.654 20.011 1.00 60.62 85 GLY A N 1
ATOM 635 C CA . GLY A 1 85 ? 19.098 -0.806 19.859 1.00 60.62 85 GLY A CA 1
ATOM 636 C C . GLY A 1 85 ? 17.695 -1.319 19.551 1.00 60.62 85 GLY A C 1
ATOM 637 O O . GLY A 1 85 ? 16.707 -0.772 20.025 1.00 60.62 85 GLY A O 1
ATOM 638 N N . LEU A 1 86 ? 17.596 -2.396 18.771 1.00 57.03 86 LEU A N 1
ATOM 639 C CA . LEU A 1 86 ? 16.335 -3.117 18.601 1.00 57.03 86 LEU A CA 1
ATOM 640 C C . LEU A 1 86 ? 16.023 -3.856 19.907 1.00 57.03 86 LEU A C 1
ATOM 642 O O . LEU A 1 86 ? 16.865 -4.607 20.398 1.00 57.03 86 LEU A O 1
ATOM 646 N N . VAL A 1 87 ? 14.830 -3.662 20.473 1.00 55.72 87 VAL A N 1
ATOM 647 C CA . VAL A 1 87 ? 14.350 -4.538 21.549 1.00 55.72 87 VAL A CA 1
ATOM 648 C C . VAL A 1 87 ? 14.167 -5.925 20.945 1.00 55.72 87 VAL A C 1
ATOM 650 O O . VAL A 1 87 ? 13.403 -6.099 19.994 1.00 55.72 87 VAL A O 1
ATOM 653 N N . THR A 1 88 ? 14.910 -6.912 21.441 1.00 56.12 88 THR A N 1
ATOM 654 C CA . THR A 1 88 ? 14.782 -8.277 20.929 1.00 56.12 88 THR A CA 1
ATOM 655 C C . THR A 1 88 ? 13.429 -8.858 21.344 1.00 56.12 88 THR A C 1
ATOM 657 O O . THR A 1 88 ? 12.898 -8.525 22.404 1.00 56.12 88 THR A O 1
ATOM 660 N N . ALA A 1 89 ? 12.867 -9.775 20.547 1.00 57.38 89 ALA A N 1
ATOM 661 C CA . ALA A 1 89 ? 11.580 -10.422 20.845 1.00 57.38 89 ALA A CA 1
ATOM 662 C C . ALA A 1 89 ? 11.523 -11.105 22.234 1.00 57.38 89 ALA A C 1
ATOM 664 O O . ALA A 1 89 ? 10.442 -11.406 22.728 1.00 57.38 89 ALA A O 1
ATOM 665 N N . ARG A 1 90 ? 12.682 -11.338 22.869 1.00 54.84 90 ARG A N 1
ATOM 666 C CA . ARG A 1 90 ? 12.825 -11.885 24.227 1.00 54.84 90 ARG A CA 1
ATOM 667 C C . ARG A 1 90 ? 12.791 -10.841 25.348 1.00 54.84 90 ARG A C 1
ATOM 669 O O . ARG A 1 90 ? 12.494 -11.207 26.477 1.00 54.84 90 ARG A O 1
ATOM 676 N N . GLU A 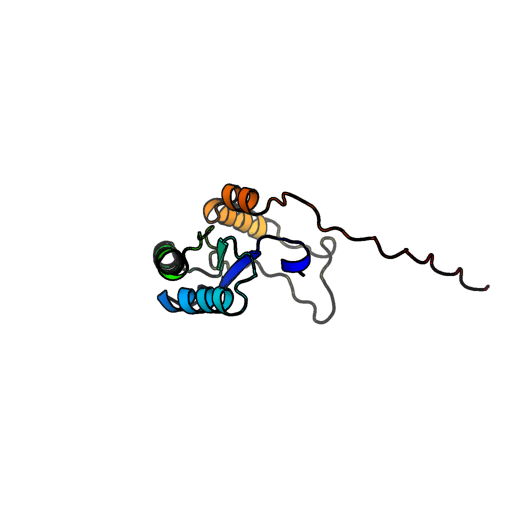1 91 ? 13.108 -9.580 25.068 1.00 52.84 91 GLU A N 1
ATOM 677 C CA . GLU A 1 91 ? 13.180 -8.502 26.071 1.00 52.84 91 GLU A CA 1
ATOM 678 C C . GLU A 1 91 ? 11.860 -7.738 26.228 1.00 52.84 91 GLU A C 1
ATOM 680 O O . GLU A 1 91 ? 11.659 -7.014 27.203 1.00 52.84 91 GLU A O 1
ATOM 685 N N . SER A 1 92 ? 10.949 -7.893 25.272 1.00 54.62 92 SER A N 1
ATOM 686 C CA . SER A 1 92 ? 9.652 -7.237 25.275 1.00 54.62 92 SER A CA 1
ATOM 687 C C . SER A 1 92 ? 8.617 -8.095 26.008 1.00 54.62 92 SER A C 1
ATOM 689 O O . SER A 1 92 ? 8.033 -9.004 25.424 1.00 54.62 92 SER A O 1
ATOM 691 N N . LEU A 1 93 ? 8.285 -7.729 27.253 1.00 56.16 93 LEU A N 1
ATOM 692 C CA . LEU A 1 93 ? 6.991 -8.044 27.891 1.00 56.16 93 LEU A CA 1
ATOM 693 C C . LEU A 1 93 ? 5.853 -7.268 27.193 1.00 56.16 93 LEU A C 1
ATOM 695 O O . LEU A 1 93 ? 5.024 -6.619 27.826 1.00 56.16 93 LEU A O 1
ATOM 699 N N . VAL A 1 94 ? 5.860 -7.240 25.860 1.00 61.12 94 VAL A N 1
ATOM 700 C CA . VAL A 1 94 ? 4.861 -6.529 25.072 1.00 61.12 94 VAL A CA 1
ATOM 701 C C . VAL A 1 94 ? 3.578 -7.329 25.171 1.00 61.12 94 VAL A C 1
ATOM 703 O O . VAL A 1 94 ? 3.544 -8.517 24.844 1.00 61.12 94 VAL A O 1
ATOM 706 N N . ASN A 1 95 ? 2.524 -6.668 25.646 1.00 68.25 95 ASN A N 1
ATOM 707 C CA . ASN A 1 95 ? 1.185 -7.224 25.627 1.00 68.25 95 ASN A CA 1
ATOM 708 C C . ASN A 1 95 ? 0.884 -7.682 24.191 1.00 68.25 95 ASN A C 1
ATOM 710 O O . ASN A 1 95 ? 0.899 -6.877 23.261 1.00 68.25 95 ASN A O 1
ATOM 714 N N . GLN A 1 96 ? 0.683 -8.987 24.001 1.00 78.50 96 GLN A N 1
ATOM 715 C CA . GLN A 1 96 ? 0.475 -9.559 22.671 1.00 78.50 96 GLN A CA 1
ATOM 716 C C . GLN A 1 96 ? -0.918 -9.246 22.123 1.00 78.50 96 GLN A C 1
ATOM 718 O O . GLN A 1 96 ? -1.120 -9.333 20.914 1.00 78.50 96 GLN A O 1
ATOM 723 N N . GLN A 1 97 ? -1.874 -8.896 22.988 1.00 83.50 97 GLN A N 1
ATOM 724 C CA . GLN A 1 97 ? -3.265 -8.727 22.584 1.00 83.50 97 GLN A CA 1
ATOM 725 C C . GLN A 1 97 ? -3.455 -7.583 21.567 1.00 83.50 97 GLN A C 1
ATOM 727 O O . GLN A 1 97 ? -3.977 -7.873 20.494 1.00 83.50 97 GLN A O 1
ATOM 732 N N . PRO A 1 98 ? -2.915 -6.359 21.774 1.00 82.81 98 PRO A N 1
ATOM 733 C CA . PRO A 1 98 ? -2.975 -5.294 20.767 1.00 82.81 98 PRO A CA 1
ATOM 734 C C . PRO A 1 98 ? -2.412 -5.690 19.395 1.00 82.81 98 PRO A C 1
ATOM 736 O O . PRO A 1 98 ? -2.942 -5.289 18.363 1.00 82.81 98 PRO A O 1
ATOM 739 N N . TRP A 1 99 ? -1.352 -6.505 19.362 1.00 84.44 99 TRP A N 1
ATOM 740 C CA . TRP A 1 99 ? -0.759 -6.985 18.110 1.00 84.44 99 TRP A CA 1
ATOM 741 C C . TRP A 1 99 ? -1.630 -8.026 17.407 1.00 84.44 99 TRP A C 1
ATOM 743 O O . TRP A 1 99 ? -1.689 -8.036 16.179 1.00 84.44 99 TRP A O 1
ATOM 753 N N . ARG A 1 100 ? -2.316 -8.889 18.166 1.00 87.62 100 ARG A N 1
ATOM 754 C CA . ARG A 1 100 ? -3.277 -9.854 17.613 1.00 87.62 100 ARG A CA 1
ATOM 755 C C . ARG A 1 100 ? -4.497 -9.147 17.037 1.00 87.62 100 ARG A C 1
ATOM 757 O O . ARG A 1 100 ? -4.873 -9.441 15.907 1.00 87.62 100 ARG A O 1
ATOM 764 N N . ASP A 1 101 ? -5.046 -8.183 17.768 1.00 88.88 101 ASP A N 1
ATOM 765 C CA . ASP A 1 101 ? -6.193 -7.389 17.319 1.00 88.88 101 ASP A CA 1
ATOM 766 C C . ASP A 1 101 ? -5.830 -6.591 16.055 1.00 88.88 101 ASP A C 1
ATOM 768 O O . ASP A 1 101 ? -6.594 -6.533 15.087 1.00 88.88 101 ASP A O 1
ATOM 772 N N . PHE A 1 102 ? -4.610 -6.045 16.009 1.00 88.94 102 PHE A N 1
ATOM 773 C CA . PHE A 1 102 ? -4.092 -5.371 14.824 1.00 88.94 102 PHE A CA 1
ATOM 774 C C . PHE A 1 102 ? -3.921 -6.316 13.633 1.00 88.94 102 PHE A C 1
ATOM 776 O O . PHE A 1 102 ? -4.353 -5.986 12.532 1.00 88.94 102 PHE A O 1
ATOM 783 N N . ALA A 1 103 ? -3.354 -7.507 13.840 1.00 90.81 103 ALA A N 1
ATOM 784 C CA . ALA A 1 103 ? -3.227 -8.510 12.785 1.00 90.81 103 ALA A CA 1
ATOM 785 C C . ALA A 1 103 ? -4.598 -8.944 12.239 1.00 90.81 103 ALA A C 1
ATOM 787 O O . ALA A 1 103 ? -4.766 -9.051 11.026 1.00 90.81 103 ALA A O 1
ATOM 788 N N . GLN A 1 104 ? -5.592 -9.133 13.114 1.00 92.31 104 GLN A N 1
ATOM 789 C CA . GLN A 1 104 ? -6.963 -9.447 12.708 1.00 92.31 104 GLN A CA 1
ATOM 790 C C . GLN A 1 104 ? -7.590 -8.306 11.902 1.00 92.31 104 GLN A C 1
ATOM 792 O O . GLN A 1 104 ? -8.266 -8.557 10.907 1.00 92.31 104 GLN A O 1
ATOM 797 N N . THR A 1 105 ? -7.324 -7.062 12.295 1.00 92.19 105 THR A N 1
ATOM 798 C CA . THR A 1 105 ? -7.772 -5.883 11.550 1.00 92.19 105 THR A CA 1
ATOM 799 C C . THR A 1 105 ? -7.144 -5.850 10.156 1.00 92.19 105 THR A C 1
ATOM 801 O O . THR A 1 105 ? -7.856 -5.706 9.169 1.00 92.19 105 THR A O 1
ATOM 804 N N . LEU A 1 106 ? -5.829 -6.064 10.048 1.00 93.56 106 LEU A N 1
ATOM 805 C CA . LEU A 1 106 ? -5.137 -6.111 8.757 1.00 93.56 106 LEU A CA 1
ATOM 806 C C . LEU A 1 106 ? -5.651 -7.232 7.851 1.00 93.56 106 LEU A C 1
ATOM 808 O O . LEU A 1 106 ? -5.777 -7.022 6.651 1.00 93.56 106 LEU A O 1
ATOM 812 N N . ALA A 1 107 ? -5.987 -8.395 8.411 1.00 94.69 107 ALA A N 1
ATOM 813 C CA . ALA A 1 107 ? -6.574 -9.494 7.647 1.00 94.69 107 ALA A CA 1
ATOM 814 C C . ALA A 1 107 ? -7.953 -9.149 7.050 1.00 94.69 107 ALA A C 1
ATOM 816 O O . ALA A 1 107 ? -8.383 -9.801 6.104 1.00 94.69 107 ALA A O 1
ATOM 817 N N . GLN A 1 108 ? -8.647 -8.142 7.592 1.00 94.50 108 GLN A N 1
ATOM 818 C CA . GLN A 1 108 ? -9.932 -7.654 7.079 1.00 94.50 108 GLN A CA 1
ATOM 819 C C . GLN A 1 108 ? -9.775 -6.474 6.114 1.00 94.50 108 GLN A C 1
ATOM 821 O O . GLN A 1 108 ? -10.607 -6.301 5.227 1.00 94.50 108 GLN A O 1
ATOM 826 N N . THR A 1 109 ? -8.739 -5.648 6.289 1.00 95.69 109 THR A N 1
ATOM 827 C CA . THR A 1 109 ? -8.551 -4.411 5.514 1.00 95.69 109 THR A CA 1
ATOM 828 C C . THR A 1 109 ? -7.549 -4.542 4.368 1.00 95.69 109 THR A C 1
ATOM 830 O O . THR A 1 109 ? -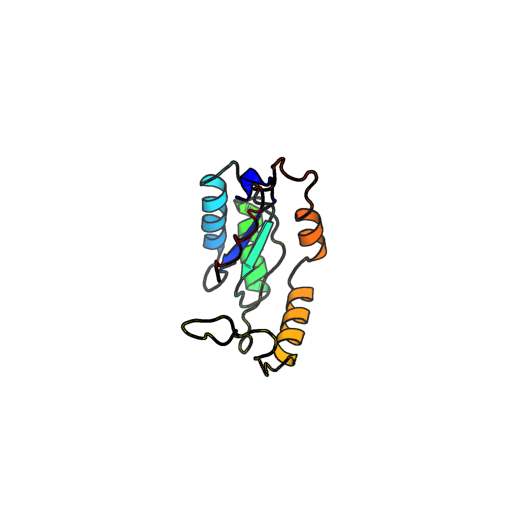7.473 -3.636 3.536 1.00 95.69 109 THR A O 1
ATOM 833 N N . LEU A 1 110 ? -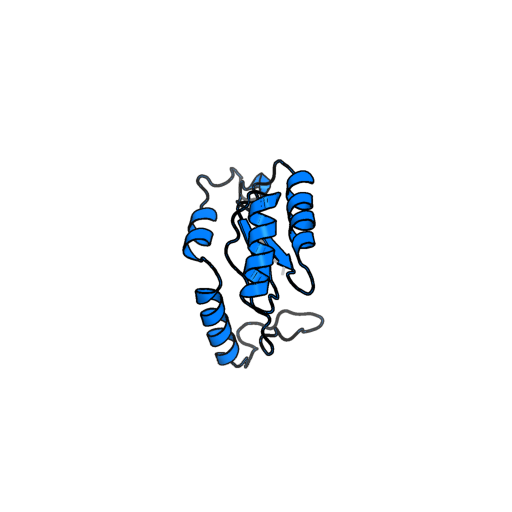6.777 -5.633 4.312 1.00 96.75 110 LEU A N 1
ATOM 834 C CA . LEU A 1 110 ? -5.835 -5.950 3.239 1.00 96.75 110 LEU A CA 1
ATOM 835 C C . LEU A 1 110 ? -6.273 -7.190 2.453 1.00 96.75 110 LEU A C 1
ATOM 837 O O . LEU A 1 110 ? -6.642 -8.215 3.018 1.00 96.75 110 LEU A O 1
ATOM 841 N N . ASP A 1 111 ? -6.129 -7.120 1.135 1.00 96.75 111 ASP A N 1
ATOM 842 C CA . ASP A 1 111 ? -6.231 -8.250 0.218 1.00 96.75 111 ASP A CA 1
ATOM 843 C C . ASP A 1 111 ? -4.906 -9.033 0.226 1.00 96.75 111 ASP A C 1
ATOM 845 O O . ASP A 1 111 ? -4.009 -8.827 -0.601 1.00 96.75 111 ASP A O 1
ATOM 849 N N . ILE A 1 112 ? -4.757 -9.893 1.238 1.00 95.75 112 ILE A N 1
ATOM 850 C CA . ILE A 1 112 ? -3.547 -10.695 1.462 1.00 95.75 112 ILE A CA 1
ATOM 851 C C . ILE A 1 112 ? -3.307 -11.675 0.313 1.00 95.75 112 ILE A C 1
ATOM 853 O O . ILE A 1 112 ? -2.168 -11.838 -0.121 1.00 95.75 112 ILE A O 1
ATOM 857 N N . GLU A 1 113 ? -4.364 -12.285 -0.219 1.00 95.56 113 GLU A N 1
ATOM 858 C CA . GLU A 1 113 ? -4.261 -13.229 -1.333 1.00 95.56 113 GLU A CA 1
ATOM 859 C C . GLU A 1 113 ? -3.705 -12.545 -2.583 1.00 95.56 113 GLU A C 1
ATOM 861 O O . GLU A 1 113 ? -2.755 -13.032 -3.203 1.00 95.56 113 GLU A O 1
ATOM 866 N N . ARG A 1 114 ? -4.221 -11.358 -2.923 1.00 95.56 114 ARG A N 1
ATOM 867 C CA . ARG A 1 114 ? -3.696 -10.583 -4.047 1.00 95.56 114 ARG A CA 1
ATOM 868 C C . ARG A 1 114 ? -2.277 -10.094 -3.798 1.00 95.56 114 ARG A C 1
ATOM 870 O O . ARG A 1 114 ? -1.473 -10.100 -4.728 1.00 95.56 114 ARG A O 1
ATOM 877 N N . LEU A 1 115 ? -1.946 -9.692 -2.571 1.00 95.31 115 LEU A N 1
ATOM 878 C CA . LEU A 1 115 ? -0.578 -9.324 -2.208 1.00 95.31 115 LEU A CA 1
ATOM 879 C C . LEU A 1 115 ? 0.385 -10.494 -2.432 1.00 95.31 115 LEU A C 1
ATOM 881 O O . LEU A 1 115 ? 1.430 -10.310 -3.055 1.00 95.31 115 LEU A O 1
ATOM 885 N N . LEU A 1 116 ? 0.020 -11.696 -1.979 1.00 93.75 116 LEU A N 1
ATOM 886 C CA . LEU A 1 116 ? 0.822 -12.902 -2.164 1.00 93.75 116 LEU A CA 1
ATOM 887 C C . LEU A 1 116 ? 0.984 -13.238 -3.647 1.00 93.75 116 LEU A C 1
ATOM 889 O O . LEU A 1 116 ? 2.112 -13.460 -4.092 1.00 93.75 116 LEU A O 1
ATOM 893 N N . ALA A 1 117 ? -0.100 -13.191 -4.423 1.00 94.06 117 ALA A N 1
ATOM 894 C CA . ALA A 1 117 ? -0.067 -13.423 -5.864 1.00 94.06 117 ALA A CA 1
ATOM 895 C C . ALA A 1 117 ? 0.865 -12.439 -6.593 1.00 94.06 117 ALA A C 1
ATOM 897 O O . ALA A 1 117 ? 1.645 -12.845 -7.451 1.00 94.06 117 ALA A O 1
ATOM 898 N N . LEU A 1 118 ? 0.837 -11.157 -6.214 1.00 91.94 118 LEU A N 1
ATOM 899 C CA . LEU A 1 118 ? 1.708 -10.126 -6.785 1.00 91.94 118 LEU A CA 1
ATOM 900 C C . LEU A 1 118 ? 3.162 -10.231 -6.322 1.00 91.94 118 LEU A C 1
ATOM 902 O O . LEU A 1 118 ? 4.025 -9.641 -6.961 1.00 91.94 118 LEU A O 1
ATOM 906 N N . SER A 1 119 ? 3.443 -10.939 -5.227 1.00 88.50 119 SER A N 1
ATOM 907 C CA . SER A 1 119 ? 4.790 -11.057 -4.651 1.00 88.50 119 SER A CA 1
ATOM 908 C C . SER A 1 119 ? 5.626 -12.208 -5.225 1.00 88.50 119 SER A C 1
ATOM 910 O O . SER A 1 119 ? 6.797 -12.351 -4.869 1.00 88.50 119 SER A O 1
ATOM 912 N N . GLN A 1 120 ? 5.053 -13.031 -6.109 1.00 86.56 120 GLN A N 1
ATOM 913 C CA . GLN A 1 120 ? 5.753 -14.181 -6.680 1.00 86.56 120 GLN A CA 1
ATOM 914 C C . GLN A 1 120 ? 6.834 -13.753 -7.682 1.00 86.56 120 GLN A C 1
ATOM 916 O O . GLN A 1 120 ? 6.595 -12.952 -8.585 1.00 86.56 120 GLN A O 1
ATOM 921 N N . LEU A 1 121 ? 8.028 -14.334 -7.543 1.00 83.69 121 LEU A N 1
ATOM 922 C CA . LEU A 1 121 ? 9.128 -14.181 -8.494 1.00 83.69 121 LEU A CA 1
ATOM 923 C C . LEU A 1 121 ? 9.178 -15.396 -9.415 1.00 83.69 121 LEU A C 1
ATOM 925 O O . LEU A 1 121 ? 9.341 -16.522 -8.949 1.00 83.69 121 LEU A O 1
ATOM 929 N N . THR A 1 122 ? 9.105 -15.167 -10.724 1.00 77.19 122 THR A N 1
ATOM 930 C CA . THR A 1 122 ? 9.205 -16.243 -11.724 1.00 77.19 122 THR A CA 1
ATOM 931 C C . THR A 1 122 ? 10.633 -16.779 -11.858 1.00 77.19 122 THR A C 1
ATOM 933 O O . THR A 1 122 ? 10.834 -17.936 -12.214 1.00 77.19 122 THR A O 1
ATOM 936 N N . ALA A 1 123 ? 11.635 -15.947 -11.571 1.00 80.88 123 ALA A N 1
ATOM 937 C CA . ALA A 1 123 ? 13.042 -16.316 -11.609 1.00 80.88 123 ALA A CA 1
ATOM 938 C C . ALA A 1 123 ? 13.819 -15.555 -10.536 1.00 80.88 123 ALA A C 1
ATOM 940 O O . ALA A 1 123 ? 13.567 -14.376 -10.282 1.00 80.88 123 ALA A O 1
ATOM 941 N N . LEU A 1 124 ? 14.785 -16.237 -9.923 1.00 78.69 124 LEU A N 1
ATOM 942 C CA . LEU A 1 124 ? 15.747 -15.591 -9.043 1.00 78.69 124 LEU A CA 1
ATOM 943 C C . LEU A 1 124 ? 16.796 -14.854 -9.885 1.00 78.69 124 LEU A C 1
ATOM 945 O O . LEU A 1 124 ? 17.195 -15.350 -10.944 1.00 78.69 124 LEU A O 1
ATOM 949 N N . PRO A 1 125 ? 17.269 -13.689 -9.426 1.00 77.19 125 PRO A N 1
ATOM 950 C CA . PRO A 1 125 ? 18.327 -12.965 -10.110 1.00 77.19 125 PRO A CA 1
ATOM 951 C C . PRO A 1 125 ? 19.606 -13.801 -10.135 1.00 77.19 125 PRO A C 1
ATOM 953 O O . PRO A 1 125 ? 19.993 -14.409 -9.134 1.00 77.19 125 PRO A O 1
ATOM 956 N N . ALA A 1 126 ? 20.279 -13.811 -11.284 1.00 78.31 126 ALA A N 1
ATOM 957 C CA . ALA A 1 126 ? 21.581 -14.442 -11.412 1.00 78.31 126 ALA A CA 1
ATOM 958 C C . ALA A 1 126 ? 22.608 -13.672 -10.568 1.00 78.31 126 ALA A C 1
ATOM 960 O O . ALA A 1 126 ? 22.777 -12.462 -10.723 1.00 78.31 126 ALA A O 1
ATOM 961 N N . GLY A 1 127 ? 23.299 -14.374 -9.675 1.00 75.75 127 GLY A N 1
ATOM 962 C CA . GLY A 1 127 ? 24.355 -13.801 -8.854 1.00 75.75 127 GLY A CA 1
ATOM 963 C C . GLY A 1 127 ? 25.208 -14.888 -8.219 1.00 75.75 127 GLY A C 1
ATOM 964 O O . GLY A 1 127 ? 24.701 -15.935 -7.821 1.00 75.75 127 GLY A O 1
ATOM 965 N N . GLU A 1 128 ? 26.510 -14.641 -8.123 1.00 79.06 128 GLU A N 1
ATOM 966 C CA . GLU A 1 128 ? 27.413 -15.487 -7.348 1.00 79.06 128 GLU A CA 1
ATOM 967 C C . GLU A 1 128 ? 27.434 -15.004 -5.900 1.00 79.06 128 GLU A C 1
ATOM 969 O O . GLU A 1 128 ? 27.560 -13.805 -5.628 1.00 79.06 128 GLU A O 1
ATOM 974 N N . TRP A 1 129 ? 27.333 -15.930 -4.946 1.00 75.69 129 TRP A N 1
ATOM 975 C CA . TRP A 1 129 ? 27.539 -15.568 -3.551 1.00 75.69 129 TRP A CA 1
ATOM 976 C C . TRP A 1 129 ? 28.969 -15.060 -3.346 1.00 75.69 129 TRP A C 1
ATOM 978 O O . TRP A 1 129 ? 29.921 -15.700 -3.809 1.00 75.69 129 TRP A O 1
ATOM 988 N N . PRO A 1 130 ? 29.160 -13.955 -2.603 1.00 80.81 130 PRO A N 1
ATOM 989 C CA . PRO A 1 130 ? 30.498 -13.546 -2.219 1.00 80.81 130 PRO A CA 1
ATOM 990 C C . PRO A 1 130 ? 31.145 -14.686 -1.429 1.00 80.81 130 PRO A C 1
ATOM 992 O O . PRO A 1 130 ? 30.545 -15.236 -0.502 1.00 80.81 130 PRO A O 1
ATOM 995 N N . ARG A 1 131 ? 32.376 -15.063 -1.797 1.00 82.31 131 ARG A N 1
ATOM 996 C CA . ARG A 1 131 ? 33.121 -16.100 -1.073 1.00 82.31 131 ARG A CA 1
ATOM 997 C C . ARG A 1 131 ? 33.259 -15.667 0.385 1.00 82.31 131 ARG A C 1
ATOM 999 O O . ARG A 1 131 ? 33.971 -14.708 0.682 1.00 82.31 131 ARG A O 1
ATOM 1006 N N . CYS A 1 132 ? 32.578 -16.374 1.284 1.00 74.31 132 CYS A N 1
ATOM 1007 C CA . CYS A 1 132 ? 32.680 -16.140 2.716 1.00 74.31 132 CYS A CA 1
ATOM 1008 C C . CYS A 1 132 ? 34.134 -16.386 3.139 1.00 74.31 132 CYS A C 1
ATOM 1010 O O . CYS A 1 132 ? 34.618 -17.521 3.117 1.00 74.31 132 CYS A O 1
ATOM 1012 N N . ARG A 1 133 ? 34.869 -15.318 3.468 1.00 76.50 133 ARG A N 1
ATOM 1013 C CA . ARG A 1 133 ? 36.207 -15.461 4.043 1.00 76.50 133 ARG A CA 1
ATOM 1014 C C . ARG A 1 133 ? 36.027 -16.018 5.449 1.00 76.50 133 ARG A C 1
ATOM 1016 O O . ARG A 1 133 ? 35.405 -15.368 6.285 1.00 76.50 133 ARG A O 1
ATOM 1023 N N . ARG A 1 134 ? 36.561 -17.215 5.713 1.00 69.69 134 ARG A N 1
ATOM 1024 C CA . ARG A 1 134 ? 36.647 -17.718 7.089 1.00 69.69 134 ARG A CA 1
ATOM 1025 C C . ARG A 1 134 ? 37.418 -16.687 7.924 1.00 69.69 134 ARG A C 1
ATOM 1027 O O . ARG A 1 134 ? 38.465 -16.234 7.453 1.00 69.69 134 ARG A O 1
ATOM 1034 N N . PRO A 1 135 ? 36.933 -16.309 9.118 1.00 75.44 135 PRO A N 1
ATOM 1035 C CA . PRO A 1 135 ? 37.708 -15.462 10.011 1.00 75.44 135 PRO A CA 1
ATOM 1036 C C . PRO A 1 135 ? 39.042 -16.155 10.307 1.00 75.44 135 PRO A C 1
ATOM 1038 O O . PRO A 1 135 ? 39.078 -17.348 10.615 1.00 75.44 135 PRO A O 1
ATOM 1041 N N . THR A 1 136 ? 40.144 -15.423 10.149 1.00 76.81 136 THR A N 1
ATOM 1042 C CA . THR A 1 136 ? 41.480 -15.916 10.486 1.00 76.81 136 THR A CA 1
ATOM 1043 C C . THR A 1 136 ? 41.501 -16.223 11.986 1.00 76.81 136 THR A C 1
ATOM 1045 O O . THR A 1 136 ? 41.095 -15.353 12.761 1.00 76.81 136 THR A O 1
ATOM 1048 N N . PRO A 1 137 ? 41.933 -17.418 12.430 1.00 69.81 137 PRO A N 1
ATOM 1049 C CA . PRO A 1 137 ? 42.073 -17.680 13.857 1.00 69.81 137 PRO A CA 1
ATOM 1050 C C . PRO A 1 137 ? 43.022 -16.641 14.464 1.00 69.81 137 PRO A C 1
ATOM 1052 O O . PRO A 1 137 ? 44.081 -16.354 13.897 1.00 69.81 137 PRO A O 1
ATOM 1055 N N . ALA A 1 138 ? 42.614 -16.043 15.586 1.00 71.62 138 ALA A N 1
ATOM 1056 C CA . ALA A 1 138 ? 43.457 -15.124 16.337 1.00 71.62 138 ALA A CA 1
ATOM 1057 C C . ALA A 1 138 ? 44.759 -15.849 16.712 1.00 71.62 138 ALA A C 1
ATOM 1059 O O . ALA A 1 138 ? 44.719 -16.976 17.208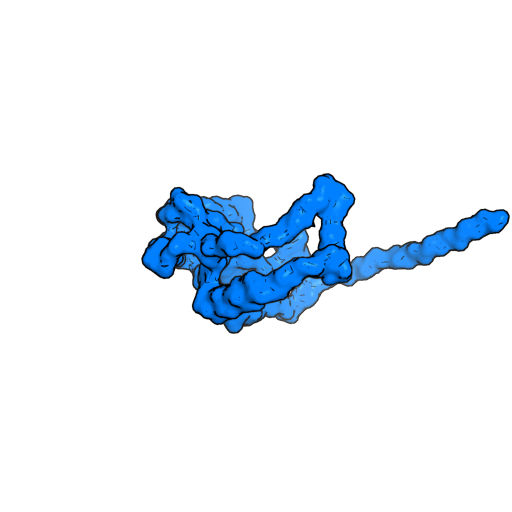 1.00 71.62 138 ALA A O 1
ATOM 1060 N N . ARG A 1 139 ? 45.910 -15.229 16.425 1.00 64.50 139 ARG A N 1
ATOM 1061 C CA . ARG A 1 139 ? 47.203 -15.726 16.910 1.00 64.50 139 ARG A CA 1
ATOM 1062 C C . ARG A 1 139 ? 47.176 -15.691 18.442 1.00 64.50 139 ARG A C 1
ATOM 1064 O O . ARG A 1 139 ? 46.880 -14.636 18.999 1.00 64.50 139 ARG A O 1
ATOM 1071 N N . ALA A 1 140 ? 47.420 -16.846 19.061 1.00 64.69 140 ALA A N 1
ATOM 1072 C CA . ALA A 1 140 ? 47.681 -16.981 20.493 1.00 64.69 140 ALA A CA 1
ATOM 1073 C C . ALA A 1 140 ? 49.005 -16.308 20.877 1.00 64.69 140 ALA A C 1
ATOM 1075 O O . ALA A 1 140 ? 49.900 -16.247 19.997 1.00 64.69 140 ALA A O 1
#

InterPro domains:
  IPR002586 CobQ/CobB/MinD/ParA nucleotide binding domain [PF01656] (17-84)
  IPR004484 Cobyrinate/Hydrogenobyrinate a,c-diamide synthase CbiA/CobB [PTHR43873] (1-123)
  IPR027417 P-loop containing nucleoside triphosphate hydrolase [G3DSA:3.40.50.300] (1-83)
  IPR027417 P-loop containing nucleoside triphosphate hydrolase [SSF52540] (1-91)